Protein AF-A0AAW4ZXQ4-F1 (afdb_monomer_lite)

Organism: Photobacterium phosphoreum (NCBI:txid659)

Radius of gyration: 44.11 Å; chains: 1; bounding box: 88×31×124 Å

Structure (mmCIF, N/CA/C/O backbone):
data_AF-A0AAW4ZXQ4-F1
#
_entry.id   AF-A0AAW4ZXQ4-F1
#
loop_
_atom_site.group_PDB
_atom_site.id
_atom_site.type_symbol
_atom_site.label_atom_id
_atom_site.label_alt_id
_atom_site.label_comp_id
_atom_site.label_asym_id
_atom_site.label_entity_id
_atom_site.label_seq_id
_atom_site.pdbx_PDB_ins_code
_atom_site.Cartn_x
_atom_site.Cartn_y
_atom_site.Car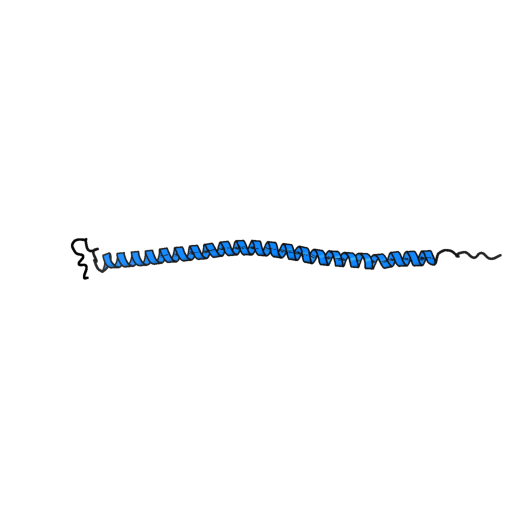tn_z
_atom_site.occupancy
_atom_site.B_iso_or_equiv
_atom_site.auth_seq_id
_atom_site.auth_comp_id
_atom_site.auth_asym_id
_atom_site.auth_atom_id
_atom_site.pdbx_PDB_model_num
ATOM 1 N N . MET A 1 1 ? 46.164 -11.138 -67.048 1.00 42.00 1 MET A N 1
ATOM 2 C CA . MET A 1 1 ? 46.227 -9.798 -66.419 1.00 42.00 1 MET A CA 1
ATOM 3 C C . MET A 1 1 ? 45.315 -9.810 -65.199 1.00 42.00 1 MET A C 1
ATOM 5 O O . MET A 1 1 ? 44.287 -10.466 -65.255 1.00 42.00 1 MET A O 1
ATOM 9 N N . LYS A 1 2 ? 45.790 -9.228 -64.091 1.00 45.28 2 LYS A N 1
ATOM 10 C CA . LYS A 1 2 ? 45.383 -9.443 -62.687 1.00 45.28 2 LYS A CA 1
ATOM 11 C C . LYS A 1 2 ? 43.865 -9.515 -62.415 1.00 45.28 2 LYS A C 1
ATOM 13 O O . LYS A 1 2 ? 43.157 -8.602 -62.830 1.00 45.28 2 LYS A O 1
ATOM 18 N N . PRO A 1 3 ? 43.399 -10.500 -61.624 1.00 57.53 3 PRO A N 1
ATOM 19 C CA . PRO A 1 3 ? 42.126 -10.411 -60.923 1.00 57.53 3 PRO A CA 1
ATOM 20 C C . PRO A 1 3 ? 42.340 -9.622 -59.621 1.00 57.53 3 PRO A C 1
ATOM 22 O O . PRO A 1 3 ? 43.326 -9.841 -58.915 1.00 57.53 3 PRO A O 1
ATOM 25 N N . THR A 1 4 ? 41.463 -8.682 -59.281 1.00 52.19 4 THR A N 1
ATOM 26 C CA . THR A 1 4 ? 41.408 -8.135 -57.915 1.00 52.19 4 THR A CA 1
ATOM 27 C C . THR A 1 4 ? 39.966 -7.772 -57.592 1.00 52.19 4 THR A C 1
ATOM 29 O O . THR A 1 4 ? 39.448 -6.737 -58.002 1.00 52.19 4 THR A O 1
ATOM 32 N N . GLU A 1 5 ? 39.322 -8.717 -56.913 1.00 60.19 5 GLU A N 1
ATOM 33 C CA . GLU A 1 5 ? 38.041 -8.587 -56.232 1.00 60.19 5 GLU A CA 1
ATOM 34 C C . GLU A 1 5 ? 38.118 -7.586 -55.063 1.00 60.19 5 GLU A C 1
ATOM 36 O O . GLU A 1 5 ? 39.189 -7.325 -54.518 1.00 60.19 5 GLU A O 1
ATOM 41 N N . SER A 1 6 ? 36.938 -7.133 -54.621 1.00 58.72 6 SER A N 1
ATOM 42 C CA . SER A 1 6 ? 36.666 -6.488 -53.324 1.00 58.72 6 SER A CA 1
ATOM 43 C C . SER A 1 6 ? 36.863 -4.965 -53.216 1.00 58.72 6 SER A C 1
ATOM 45 O O . SER A 1 6 ? 37.582 -4.462 -52.358 1.00 58.72 6 SER A O 1
ATOM 47 N N . SER A 1 7 ? 36.135 -4.194 -54.030 1.00 56.97 7 SER A N 1
ATOM 48 C CA . SER A 1 7 ? 35.885 -2.755 -53.796 1.00 56.97 7 SER A CA 1
ATOM 49 C C . SER A 1 7 ? 34.542 -2.469 -53.106 1.00 56.97 7 SER A C 1
ATOM 51 O O . SER A 1 7 ? 34.091 -1.327 -53.047 1.00 56.97 7 SER A O 1
ATOM 53 N N . MET A 1 8 ? 33.886 -3.492 -52.557 1.00 58.97 8 MET A N 1
ATOM 54 C CA . MET A 1 8 ? 32.555 -3.368 -51.972 1.00 58.97 8 MET A CA 1
ATOM 55 C C . MET A 1 8 ? 32.542 -4.126 -50.645 1.00 58.97 8 MET A C 1
ATOM 57 O O . MET A 1 8 ? 32.605 -5.348 -50.675 1.00 58.97 8 MET A O 1
ATOM 61 N N . ASN A 1 9 ? 32.542 -3.402 -49.508 1.00 69.38 9 ASN A N 1
ATOM 62 C CA . ASN A 1 9 ? 31.844 -3.754 -48.247 1.00 69.38 9 ASN A CA 1
ATOM 63 C C . ASN A 1 9 ? 32.329 -3.057 -46.954 1.00 69.38 9 ASN A C 1
ATOM 65 O O . ASN A 1 9 ? 31.801 -3.376 -45.900 1.00 69.38 9 ASN A O 1
ATOM 69 N N . LEU A 1 10 ? 33.237 -2.073 -46.950 1.00 77.50 10 LEU A N 1
ATOM 70 C CA . LEU A 1 10 ? 33.630 -1.425 -45.676 1.00 77.50 10 LEU A CA 1
ATOM 71 C C . LEU A 1 10 ? 32.488 -0.626 -45.018 1.00 77.50 10 LEU A C 1
ATOM 73 O O . LEU A 1 10 ? 32.216 -0.790 -43.832 1.00 77.50 10 LEU A O 1
ATOM 77 N N . ALA A 1 11 ? 31.766 0.188 -45.793 1.00 82.00 11 ALA A N 1
ATOM 78 C CA . ALA A 1 11 ? 30.625 0.958 -45.285 1.00 82.00 11 ALA A CA 1
ATOM 79 C C . ALA A 1 11 ? 29.456 0.056 -44.843 1.00 82.00 11 ALA A C 1
ATOM 81 O O . ALA A 1 11 ? 28.799 0.320 -43.839 1.00 82.00 11 ALA A O 1
ATOM 82 N N . SER A 1 12 ? 29.238 -1.040 -45.573 1.00 77.75 12 SER A N 1
ATOM 83 C CA . SER A 1 12 ? 28.248 -2.077 -45.253 1.00 77.75 12 SER A CA 1
ATOM 84 C C . SER A 1 12 ? 28.614 -2.829 -43.964 1.00 77.75 12 SER A C 1
ATOM 86 O O . SER A 1 12 ? 27.740 -3.078 -43.135 1.00 77.75 12 SER A O 1
ATOM 88 N N . LEU A 1 13 ? 29.905 -3.099 -43.735 1.00 78.06 13 LEU A N 1
ATOM 89 C CA . LEU A 1 13 ? 30.393 -3.744 -42.517 1.00 78.06 13 LEU A CA 1
ATOM 90 C C . LEU A 1 13 ? 30.230 -2.834 -41.293 1.00 78.06 13 LEU A C 1
ATOM 92 O O . LEU A 1 13 ? 29.677 -3.275 -40.295 1.00 78.06 13 LEU A O 1
ATOM 96 N N . ILE A 1 14 ? 30.621 -1.558 -41.391 1.00 79.88 14 ILE A N 1
ATOM 97 C CA . ILE A 1 14 ? 30.498 -0.584 -40.291 1.00 79.88 14 ILE A CA 1
ATOM 98 C C . ILE A 1 14 ? 29.029 -0.311 -39.955 1.00 79.88 14 ILE A C 1
ATOM 100 O O . ILE A 1 14 ? 28.667 -0.263 -38.784 1.00 79.88 14 ILE A O 1
ATOM 104 N N . GLY A 1 15 ? 28.163 -0.172 -40.965 1.00 80.56 15 GLY A N 1
ATOM 105 C CA . GLY A 1 15 ? 26.728 0.002 -40.739 1.00 80.56 15 GLY A CA 1
ATOM 106 C C . GLY A 1 15 ? 26.108 -1.203 -40.029 1.00 80.56 15 GLY A C 1
ATOM 107 O O . GLY A 1 15 ? 25.325 -1.040 -39.095 1.00 80.56 15 GLY A O 1
ATOM 108 N N . ARG A 1 16 ? 26.500 -2.421 -40.422 1.00 80.88 16 ARG A N 1
ATOM 109 C CA . ARG A 1 16 ? 26.022 -3.652 -39.786 1.00 80.88 16 ARG A CA 1
ATOM 110 C C . ARG A 1 16 ? 26.571 -3.816 -38.369 1.00 80.88 16 ARG A C 1
ATOM 112 O O . ARG A 1 16 ? 25.818 -4.234 -37.493 1.00 80.88 16 ARG A O 1
ATOM 119 N N . ASP A 1 17 ? 27.824 -3.447 -38.129 1.00 78.12 17 ASP A N 1
ATOM 120 C CA . ASP A 1 17 ? 28.444 -3.500 -36.803 1.00 78.12 17 ASP A CA 1
ATOM 121 C C . ASP A 1 17 ? 27.810 -2.468 -35.857 1.00 78.12 17 ASP A C 1
ATOM 123 O O . ASP A 1 17 ? 27.424 -2.806 -34.744 1.00 78.12 17 ASP A O 1
ATOM 127 N N . LEU A 1 18 ? 27.538 -1.249 -36.336 1.00 79.50 18 LEU A N 1
ATOM 128 C CA . LEU A 1 18 ? 26.838 -0.214 -35.570 1.00 79.50 18 LEU A CA 1
ATOM 129 C C . LEU A 1 18 ? 25.416 -0.642 -35.176 1.00 79.50 18 LEU A C 1
ATOM 131 O O . LEU A 1 18 ? 24.997 -0.428 -34.040 1.00 79.50 18 LEU A O 1
ATOM 135 N N . VAL A 1 19 ? 24.679 -1.275 -36.094 1.00 79.12 19 VAL A N 1
ATOM 136 C CA . VAL A 1 19 ? 23.323 -1.778 -35.819 1.00 79.12 19 VAL A CA 1
ATOM 137 C C . VAL A 1 19 ? 23.354 -2.984 -34.874 1.00 79.12 19 VAL A C 1
ATOM 139 O O . VAL A 1 19 ? 22.523 -3.074 -33.973 1.00 79.12 19 VAL A O 1
ATOM 142 N N . THR A 1 20 ? 24.320 -3.893 -35.032 1.00 80.62 20 THR A N 1
ATOM 143 C CA . THR A 1 20 ? 24.425 -5.105 -34.196 1.00 80.62 20 THR A CA 1
ATOM 144 C C . THR A 1 20 ? 24.899 -4.766 -32.781 1.00 80.62 20 THR A C 1
ATOM 146 O O . THR A 1 20 ? 24.307 -5.225 -31.803 1.00 80.62 20 THR A O 1
ATOM 149 N N . VAL A 1 21 ? 25.917 -3.909 -32.657 1.00 81.12 21 VAL A N 1
ATOM 150 C CA . VAL A 1 21 ? 26.460 -3.449 -31.371 1.00 81.12 21 VAL A CA 1
ATOM 151 C C . VAL A 1 21 ? 25.507 -2.471 -30.686 1.00 81.12 21 VAL A C 1
ATOM 153 O O . VAL A 1 21 ? 25.416 -2.495 -29.466 1.00 81.12 21 VAL A O 1
ATOM 156 N N . GLY A 1 22 ? 24.758 -1.654 -31.435 1.00 84.88 22 GLY A N 1
ATOM 157 C CA . GLY A 1 22 ? 23.780 -0.705 -30.891 1.00 84.88 22 GLY A CA 1
ATOM 158 C C . GLY A 1 22 ? 22.487 -1.346 -30.371 1.00 84.88 22 GLY A C 1
ATOM 159 O O . GLY A 1 22 ? 21.818 -0.767 -29.515 1.00 84.88 22 GLY A O 1
ATOM 160 N N . LEU A 1 23 ? 22.147 -2.558 -30.821 1.00 86.75 23 LEU A N 1
ATOM 161 C CA . LEU A 1 23 ? 20.935 -3.259 -30.390 1.00 86.75 23 LEU A CA 1
ATOM 162 C C . LEU A 1 23 ? 20.996 -3.688 -28.914 1.00 86.75 23 LEU A C 1
ATOM 164 O O . LEU A 1 23 ? 20.022 -3.533 -28.180 1.00 86.75 23 LEU A O 1
ATOM 168 N N . VAL A 1 24 ? 22.146 -4.192 -28.461 1.00 89.06 24 VAL A N 1
ATOM 169 C CA . VAL A 1 24 ? 22.363 -4.630 -27.071 1.00 89.06 24 VAL A CA 1
ATOM 170 C C . VAL A 1 24 ? 22.157 -3.496 -26.047 1.00 89.06 24 VAL A C 1
ATOM 172 O O . VAL A 1 24 ? 21.343 -3.675 -25.137 1.00 89.06 24 VAL A O 1
ATOM 175 N N . PRO A 1 25 ? 22.812 -2.321 -26.161 1.00 90.94 25 PRO A N 1
ATOM 176 C CA . PRO A 1 25 ? 22.597 -1.206 -25.245 1.00 90.94 25 PRO A CA 1
ATOM 177 C C . PRO A 1 25 ? 21.183 -0.627 -25.351 1.00 90.94 25 PRO A C 1
ATOM 179 O O . PRO A 1 25 ? 20.646 -0.196 -24.334 1.00 90.94 25 PRO A O 1
ATOM 182 N N . LEU A 1 26 ? 20.542 -0.663 -26.527 1.00 91.19 26 LEU A N 1
ATOM 183 C CA . LEU A 1 26 ? 19.143 -0.247 -26.679 1.00 91.19 26 LEU A CA 1
ATOM 184 C C . LEU A 1 26 ? 18.198 -1.145 -25.867 1.00 91.19 26 LEU A C 1
ATOM 186 O O . LEU A 1 26 ? 17.350 -0.642 -25.130 1.00 91.19 26 LEU A O 1
ATOM 190 N N . ILE A 1 27 ? 18.364 -2.468 -25.962 1.00 92.94 27 ILE A N 1
ATOM 191 C CA . ILE A 1 27 ? 17.571 -3.437 -25.192 1.00 92.94 27 ILE A CA 1
ATOM 192 C C . ILE A 1 27 ? 17.811 -3.250 -23.692 1.00 92.94 27 ILE A C 1
ATOM 194 O O . ILE A 1 27 ? 16.855 -3.225 -22.922 1.00 92.94 27 ILE A O 1
ATOM 198 N N . LEU A 1 28 ? 19.068 -3.073 -23.274 1.00 94.62 28 LEU A N 1
ATOM 199 C CA . LEU A 1 28 ? 19.419 -2.790 -21.880 1.00 94.62 28 LEU A CA 1
ATOM 200 C C . LEU A 1 28 ? 18.770 -1.499 -21.372 1.00 94.62 28 LEU A C 1
ATOM 202 O O . LEU A 1 28 ? 18.191 -1.500 -20.288 1.00 94.62 28 LEU A O 1
ATOM 206 N N . ALA A 1 29 ? 18.805 -0.420 -22.157 1.00 95.56 29 ALA A N 1
ATOM 207 C CA . ALA A 1 29 ? 18.141 0.832 -21.806 1.00 95.56 29 ALA A CA 1
ATOM 208 C C . ALA A 1 29 ? 16.631 0.625 -21.625 1.00 95.56 29 ALA A C 1
ATOM 210 O O . ALA A 1 29 ? 16.053 1.074 -20.635 1.00 95.56 29 ALA A O 1
ATOM 211 N N . PHE A 1 30 ? 16.001 -0.123 -22.533 1.00 97.31 30 PHE A N 1
ATOM 212 C CA . PHE A 1 30 ? 14.579 -0.438 -22.439 1.00 97.31 30 PHE A CA 1
ATOM 213 C C . PHE A 1 30 ? 14.252 -1.312 -21.221 1.00 97.31 30 PHE A C 1
ATOM 215 O O . PHE A 1 30 ? 13.266 -1.067 -20.528 1.00 97.31 30 PHE A O 1
ATOM 222 N N . ALA A 1 31 ? 15.101 -2.294 -20.911 1.00 97.56 31 ALA A N 1
ATOM 223 C CA . ALA A 1 31 ? 14.960 -3.142 -19.733 1.00 97.56 31 ALA A CA 1
ATOM 224 C C . ALA A 1 31 ? 15.067 -2.333 -18.430 1.00 97.56 31 ALA A C 1
ATOM 226 O O . ALA A 1 31 ? 14.290 -2.559 -17.503 1.00 97.56 31 ALA A O 1
ATOM 227 N N . ILE A 1 32 ? 15.977 -1.355 -18.366 1.00 97.62 32 ILE A N 1
ATOM 228 C CA . ILE A 1 32 ? 16.111 -0.452 -17.214 1.00 97.62 32 ILE A CA 1
ATOM 229 C C . ILE A 1 32 ? 14.860 0.421 -17.062 1.00 97.62 32 ILE A C 1
ATOM 231 O O . ILE A 1 32 ? 14.347 0.550 -15.952 1.00 97.62 32 ILE A O 1
ATOM 235 N N . LEU A 1 33 ? 14.334 0.976 -18.159 1.00 98.00 33 LEU A N 1
ATOM 236 C CA . LEU A 1 33 ? 13.097 1.766 -18.130 1.00 98.00 33 LEU A CA 1
ATOM 237 C C . LEU A 1 33 ? 11.903 0.935 -17.647 1.00 98.00 33 LEU A C 1
ATOM 239 O O . LEU A 1 33 ? 11.156 1.377 -16.774 1.00 98.00 33 LEU A O 1
ATOM 243 N N . LEU A 1 34 ? 11.750 -0.284 -18.168 1.00 97.88 34 LEU A N 1
ATOM 244 C CA . LEU A 1 34 ? 10.710 -1.214 -17.728 1.00 97.88 34 LEU A CA 1
ATOM 245 C C . LEU A 1 34 ? 10.865 -1.579 -16.251 1.00 97.88 34 LEU A C 1
ATOM 247 O O . LEU A 1 34 ? 9.878 -1.583 -15.520 1.00 97.88 34 LEU A O 1
ATOM 251 N N . SER A 1 35 ? 12.092 -1.841 -15.798 1.00 97.69 35 SER A N 1
ATOM 252 C CA . SER A 1 35 ? 12.382 -2.120 -14.391 1.00 97.69 35 SER A CA 1
ATOM 253 C C . SER A 1 35 ? 11.979 -0.947 -13.497 1.00 97.69 35 SER A C 1
ATOM 255 O O . SER A 1 35 ? 11.241 -1.137 -12.532 1.00 97.69 35 SER A O 1
ATOM 257 N N . ALA A 1 36 ? 12.367 0.279 -13.859 1.00 96.69 36 ALA A N 1
ATOM 258 C CA . ALA A 1 36 ? 12.023 1.479 -13.102 1.00 96.69 36 ALA A CA 1
ATOM 259 C C . ALA A 1 36 ? 10.501 1.671 -12.982 1.00 96.69 36 ALA A C 1
ATOM 261 O O . ALA A 1 36 ? 9.992 1.907 -11.885 1.00 96.69 36 ALA A O 1
ATOM 262 N N . LEU A 1 37 ? 9.762 1.508 -14.085 1.00 97.44 37 LEU A N 1
ATOM 263 C CA . LEU A 1 37 ? 8.298 1.582 -14.077 1.00 97.44 37 LEU A CA 1
ATOM 264 C C . LEU A 1 37 ? 7.669 0.465 -13.236 1.00 97.44 37 LEU A C 1
ATOM 266 O O . LEU A 1 37 ? 6.749 0.723 -12.461 1.00 97.44 37 LEU A O 1
ATOM 270 N N . SER A 1 38 ? 8.187 -0.758 -13.350 1.00 96.69 38 SER A N 1
ATOM 271 C CA . SER A 1 38 ? 7.695 -1.916 -12.600 1.00 96.69 38 SER A CA 1
ATOM 272 C C . SER A 1 38 ? 7.875 -1.733 -11.091 1.00 96.69 38 SER A C 1
ATOM 274 O O . SER A 1 38 ? 6.950 -1.977 -10.321 1.00 96.69 38 SER A O 1
ATOM 276 N N . VAL A 1 39 ? 9.023 -1.204 -10.652 1.00 97.12 39 VAL A N 1
ATOM 277 C CA . VAL A 1 39 ? 9.273 -0.887 -9.236 1.00 97.12 39 VAL A CA 1
ATOM 278 C C . VAL A 1 39 ? 8.256 0.126 -8.706 1.00 97.12 39 VAL A C 1
ATOM 280 O O . VAL A 1 39 ? 7.701 -0.070 -7.621 1.00 97.12 39 VAL A O 1
ATOM 283 N N . VAL A 1 40 ? 7.974 1.191 -9.462 1.00 96.12 40 VAL A N 1
ATOM 284 C CA . VAL A 1 40 ? 6.968 2.195 -9.074 1.00 96.12 40 VAL A CA 1
ATOM 285 C C . VAL A 1 40 ? 5.578 1.566 -8.985 1.00 96.12 40 VAL A C 1
ATOM 287 O O . VAL A 1 40 ? 4.870 1.795 -8.003 1.00 96.12 40 VAL A O 1
ATOM 290 N N . TYR A 1 41 ? 5.215 0.736 -9.963 1.00 95.81 41 TYR A N 1
ATOM 291 C CA . TYR A 1 41 ? 3.931 0.041 -9.995 1.00 95.81 41 TYR A CA 1
ATOM 292 C C . TYR A 1 41 ? 3.749 -0.886 -8.785 1.00 95.81 41 TYR A C 1
ATOM 294 O O . TYR A 1 41 ? 2.784 -0.744 -8.037 1.00 95.81 41 TYR A O 1
ATOM 302 N N . VAL A 1 42 ? 4.722 -1.767 -8.524 1.00 95.44 42 VAL A N 1
ATOM 303 C CA . VAL A 1 42 ? 4.703 -2.681 -7.368 1.00 95.44 42 VAL A CA 1
ATOM 304 C C . VAL A 1 42 ? 4.640 -1.906 -6.056 1.00 95.44 42 VAL A C 1
ATOM 306 O O . VAL A 1 42 ? 3.920 -2.291 -5.140 1.00 95.44 42 VAL A O 1
ATOM 309 N N . THR A 1 43 ? 5.359 -0.788 -5.958 1.00 94.69 43 THR A N 1
ATOM 310 C CA . THR A 1 43 ? 5.319 0.058 -4.762 1.00 94.69 43 THR A CA 1
ATOM 311 C C . THR A 1 43 ? 3.933 0.668 -4.551 1.00 94.69 43 THR A C 1
ATOM 313 O O . THR A 1 43 ? 3.473 0.755 -3.414 1.00 94.69 43 THR A O 1
ATOM 316 N N . HIS A 1 44 ? 3.263 1.105 -5.618 1.00 93.69 44 HIS A N 1
ATOM 317 C CA . HIS A 1 44 ? 1.915 1.659 -5.530 1.00 93.69 44 HIS A CA 1
ATOM 318 C C . HIS A 1 44 ? 0.899 0.604 -5.077 1.00 93.69 44 HIS A C 1
ATOM 320 O O . HIS A 1 44 ? 0.188 0.832 -4.100 1.00 93.69 44 HIS A O 1
ATOM 326 N N . GLU A 1 45 ? 0.908 -0.568 -5.713 1.00 93.12 45 GLU A N 1
ATOM 327 C CA . GLU A 1 45 ? 0.056 -1.704 -5.336 1.00 93.12 45 GLU A CA 1
ATOM 328 C C . GLU A 1 45 ? 0.313 -2.151 -3.892 1.00 93.12 45 GLU A C 1
ATOM 330 O O . GLU A 1 45 ? -0.619 -2.345 -3.114 1.00 93.12 45 GLU A O 1
ATOM 335 N N . SER A 1 46 ? 1.585 -2.230 -3.489 1.00 92.31 46 SER A N 1
ATOM 336 C CA . SER A 1 46 ? 1.972 -2.579 -2.120 1.00 92.31 46 SER A CA 1
ATOM 337 C C . SER A 1 46 ? 1.391 -1.601 -1.097 1.00 92.31 46 SER A C 1
ATOM 339 O O . SER A 1 46 ? 0.798 -2.028 -0.107 1.00 92.31 46 SER A O 1
ATOM 341 N N . ARG A 1 47 ? 1.459 -0.286 -1.357 1.00 93.88 47 ARG A N 1
ATOM 342 C CA . ARG A 1 47 ? 0.840 0.716 -0.471 1.00 93.88 47 ARG A CA 1
ATOM 343 C C . ARG A 1 47 ? -0.670 0.524 -0.353 1.00 93.88 47 ARG A C 1
ATOM 345 O O . ARG A 1 47 ? -1.198 0.654 0.747 1.00 93.88 47 ARG A O 1
ATOM 352 N N . GLN A 1 48 ? -1.360 0.213 -1.450 1.00 93.56 48 GLN A N 1
ATOM 353 C CA . GLN A 1 48 ? -2.804 -0.025 -1.409 1.00 93.56 48 GLN A CA 1
ATOM 354 C C . GLN A 1 48 ? -3.155 -1.275 -0.594 1.00 93.56 48 GLN A C 1
ATOM 356 O O . GLN A 1 48 ? -4.050 -1.226 0.250 1.00 93.56 48 GLN A O 1
ATOM 361 N N . LEU A 1 49 ? -2.432 -2.377 -0.808 1.00 91.12 49 LEU A N 1
ATOM 362 C CA . LEU A 1 49 ? -2.635 -3.629 -0.075 1.00 91.12 49 LEU A CA 1
ATOM 363 C C . LEU A 1 49 ? -2.367 -3.461 1.425 1.00 91.12 49 LEU A C 1
ATOM 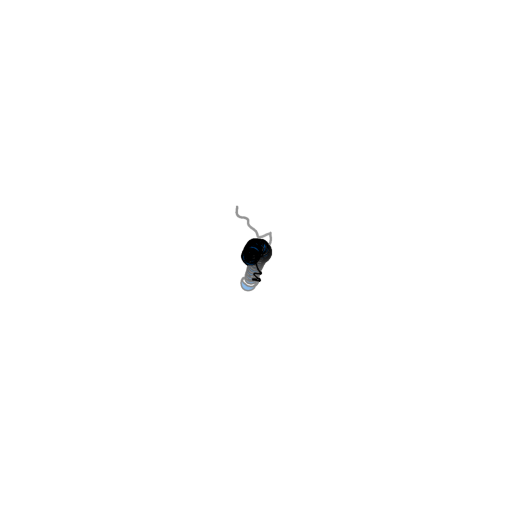365 O O . LEU A 1 49 ? -3.155 -3.932 2.246 1.00 91.12 49 LEU A O 1
ATOM 369 N N . ILE A 1 50 ? -1.296 -2.749 1.787 1.00 93.69 50 ILE A N 1
ATOM 370 C CA . ILE A 1 50 ? -0.975 -2.435 3.185 1.00 93.69 50 ILE A CA 1
ATOM 371 C C . ILE A 1 50 ? -2.094 -1.597 3.811 1.00 93.69 50 ILE A C 1
ATOM 373 O O . ILE A 1 50 ? -2.572 -1.949 4.884 1.00 93.69 50 ILE A O 1
ATOM 377 N N . ALA A 1 51 ? -2.580 -0.558 3.125 1.00 93.75 51 ALA A N 1
ATOM 378 C CA . ALA A 1 51 ? -3.662 0.281 3.642 1.00 93.75 51 ALA A CA 1
ATOM 379 C C . ALA A 1 51 ? -4.966 -0.508 3.878 1.00 93.75 51 ALA A C 1
ATOM 381 O O . ALA A 1 51 ? -5.682 -0.271 4.852 1.00 93.75 51 ALA A O 1
ATOM 382 N N . GLN A 1 52 ? -5.283 -1.471 3.007 1.00 92.62 52 GLN A N 1
ATOM 383 C CA . GLN A 1 52 ? -6.441 -2.349 3.201 1.00 92.62 52 GLN A CA 1
ATOM 384 C C . GLN A 1 52 ? -6.265 -3.274 4.409 1.00 92.62 52 GLN A C 1
ATOM 386 O O . GLN A 1 52 ? -7.202 -3.448 5.191 1.00 92.62 52 GLN A O 1
ATOM 391 N N . GLN A 1 53 ? -5.071 -3.845 4.578 1.00 94.88 53 GLN A N 1
ATOM 392 C CA . GLN A 1 53 ?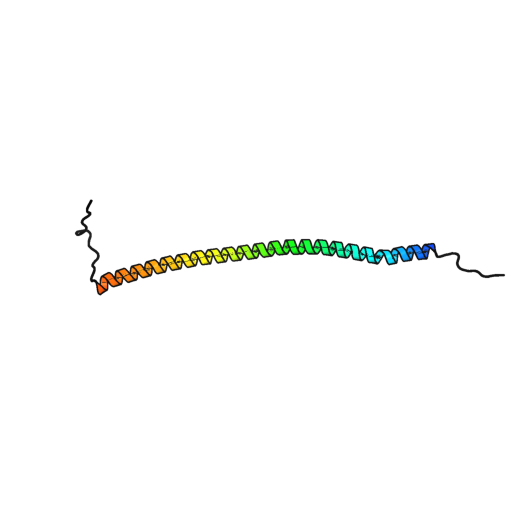 -4.754 -4.674 5.738 1.00 94.88 53 GLN A CA 1
ATOM 393 C C . GLN A 1 53 ? -4.846 -3.866 7.038 1.00 94.88 53 GLN A C 1
ATOM 395 O O . GLN A 1 53 ? -5.477 -4.311 7.994 1.00 94.88 53 GLN A O 1
ATOM 400 N N . GLU A 1 54 ? -4.268 -2.667 7.055 1.00 94.25 54 GLU A N 1
ATOM 401 C CA . GLU A 1 54 ? -4.284 -1.761 8.203 1.00 94.25 54 GLU A CA 1
ATOM 402 C C . GLU A 1 54 ? -5.718 -1.390 8.599 1.00 94.25 54 GLU A C 1
ATOM 404 O O . GLU A 1 54 ? -6.075 -1.454 9.774 1.00 94.25 54 GLU A O 1
ATOM 409 N N . LYS A 1 55 ? -6.596 -1.141 7.619 1.00 94.69 55 LYS A N 1
ATOM 410 C CA . LYS A 1 55 ? -8.022 -0.897 7.875 1.00 94.69 55 LYS A CA 1
ATOM 411 C C . LYS A 1 55 ? -8.712 -2.075 8.573 1.00 94.69 55 LYS A C 1
ATOM 413 O O . LYS A 1 55 ? -9.510 -1.858 9.484 1.00 94.69 55 LYS A O 1
ATOM 418 N N . LEU A 1 56 ? -8.437 -3.309 8.151 1.00 94.19 56 LEU A N 1
ATOM 419 C CA . LEU A 1 56 ? -9.003 -4.505 8.788 1.00 94.19 56 LEU A CA 1
ATOM 420 C C . LEU A 1 56 ? -8.458 -4.701 10.209 1.00 94.19 56 LEU A C 1
ATOM 422 O O . LEU A 1 56 ? -9.214 -5.065 11.109 1.00 94.19 56 LEU A O 1
ATOM 426 N N . LEU A 1 57 ? -7.168 -4.431 10.422 1.00 96.00 57 LEU A N 1
ATOM 427 C CA . LEU A 1 57 ? -6.556 -4.475 11.750 1.00 96.00 57 LEU A CA 1
ATOM 428 C C . LEU A 1 57 ? -7.195 -3.451 12.691 1.00 96.00 57 LEU A C 1
ATOM 430 O O . LEU A 1 57 ? -7.607 -3.830 13.783 1.00 96.00 57 LEU A O 1
ATOM 434 N N . MET A 1 58 ? -7.393 -2.211 12.238 1.00 95.38 58 MET A N 1
ATOM 435 C CA . MET A 1 58 ? -8.085 -1.183 13.022 1.00 95.38 58 MET A CA 1
ATOM 436 C C . MET A 1 58 ? -9.509 -1.599 13.411 1.00 95.38 58 MET A C 1
ATOM 438 O O . MET A 1 58 ? -9.936 -1.374 14.539 1.00 95.38 58 MET A O 1
ATOM 442 N N . GLN A 1 59 ? -10.262 -2.224 12.500 1.00 94.56 59 GLN A N 1
ATOM 443 C CA . GLN A 1 59 ? -11.606 -2.719 12.823 1.00 94.56 59 GLN A CA 1
ATOM 444 C C . GLN A 1 59 ? -11.568 -3.784 13.920 1.00 94.56 59 GLN A C 1
ATOM 446 O O . GLN A 1 59 ? -12.383 -3.756 14.840 1.00 94.56 59 GLN A O 1
ATOM 451 N N . ARG A 1 60 ? -10.604 -4.705 13.843 1.00 94.81 60 ARG A N 1
ATOM 452 C CA . ARG A 1 60 ? -10.406 -5.724 14.873 1.00 94.81 60 ARG A CA 1
ATOM 453 C C . ARG A 1 60 ? -10.030 -5.104 16.219 1.00 94.81 60 ARG A C 1
ATOM 455 O O . ARG A 1 60 ? -10.559 -5.541 17.234 1.00 94.81 60 ARG A O 1
ATOM 462 N N . GLU A 1 61 ? -9.132 -4.123 16.229 1.00 95.19 61 GLU A N 1
ATOM 463 C CA . GLU A 1 61 ? -8.738 -3.418 17.454 1.00 95.19 61 GLU A CA 1
ATOM 464 C C . GLU A 1 61 ? -9.924 -2.699 18.098 1.00 95.19 61 GLU A C 1
ATOM 466 O O . GLU A 1 61 ? -10.110 -2.807 19.307 1.00 95.19 61 GLU A O 1
ATOM 471 N N . ASN A 1 62 ? -10.779 -2.050 17.303 1.00 95.31 62 ASN A N 1
ATOM 472 C CA . ASN A 1 62 ? -11.994 -1.419 17.820 1.00 95.31 62 ASN A CA 1
ATOM 473 C C . AS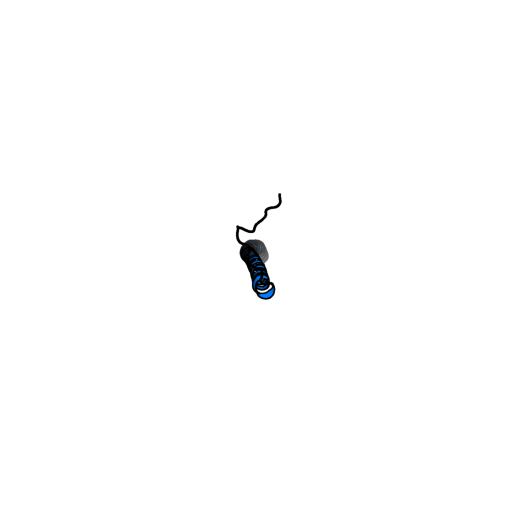N A 1 62 ? -12.909 -2.434 18.519 1.00 95.31 62 ASN A C 1
ATOM 475 O O . ASN A 1 62 ? -13.351 -2.185 19.639 1.00 95.31 62 ASN A O 1
ATOM 479 N N . TYR A 1 63 ? -13.141 -3.600 17.908 1.00 95.12 63 TYR A N 1
ATOM 480 C CA . TYR A 1 63 ? -13.938 -4.652 18.543 1.00 95.12 63 TYR A CA 1
ATOM 481 C C . TYR A 1 63 ? -13.286 -5.216 19.810 1.00 95.12 63 TYR A C 1
ATOM 483 O O . TYR A 1 63 ? -13.996 -5.525 20.762 1.00 95.12 63 TYR A O 1
ATOM 491 N N . ASP A 1 64 ? -11.954 -5.335 19.858 1.00 94.19 64 ASP A N 1
ATOM 492 C CA . ASP A 1 64 ? -11.246 -5.759 21.076 1.00 94.19 64 ASP A CA 1
ATOM 493 C C . ASP A 1 64 ? -11.451 -4.755 22.219 1.00 94.19 64 ASP A C 1
ATOM 495 O O . ASP A 1 64 ? -11.706 -5.147 23.358 1.00 94.19 64 ASP A O 1
ATOM 499 N N . VAL A 1 65 ? -11.402 -3.456 21.914 1.00 94.38 65 VAL A N 1
ATOM 500 C CA . VAL A 1 65 ? -11.668 -2.396 22.895 1.00 94.38 65 VAL A CA 1
ATOM 501 C C . VAL A 1 65 ? -13.107 -2.466 23.402 1.00 94.38 65 VAL A C 1
ATOM 503 O O . VAL A 1 65 ? -13.322 -2.458 24.615 1.00 94.38 65 VAL A O 1
ATOM 506 N N . GLU A 1 66 ? -14.085 -2.575 22.501 1.00 93.81 66 GLU A N 1
ATOM 507 C CA . GLU A 1 6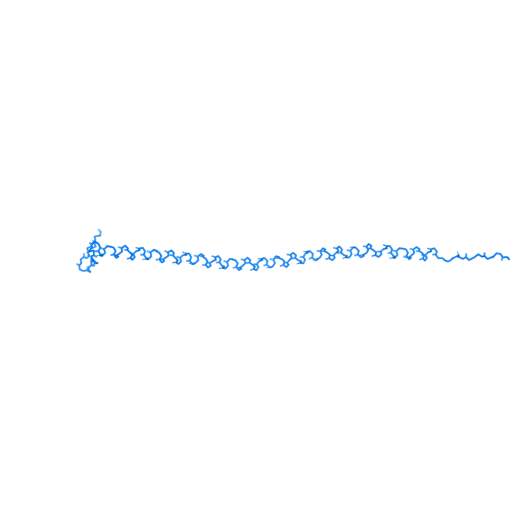6 ? -15.503 -2.693 22.866 1.00 93.81 66 GLU A CA 1
ATOM 508 C C . GLU A 1 66 ? -15.761 -3.928 23.737 1.00 93.81 66 GLU A C 1
ATOM 510 O O . GLU A 1 66 ? -16.392 -3.827 24.790 1.00 93.81 66 GLU A O 1
ATOM 515 N N . TRP A 1 67 ? -15.208 -5.077 23.348 1.00 93.00 67 TRP A N 1
ATOM 516 C CA . TRP A 1 67 ? -15.298 -6.324 24.104 1.00 93.00 67 TRP A CA 1
ATOM 517 C C . TRP A 1 67 ? -14.704 -6.192 25.509 1.00 93.00 67 TRP A C 1
ATOM 519 O O . TRP A 1 67 ? -15.309 -6.606 26.499 1.00 93.00 67 TRP A O 1
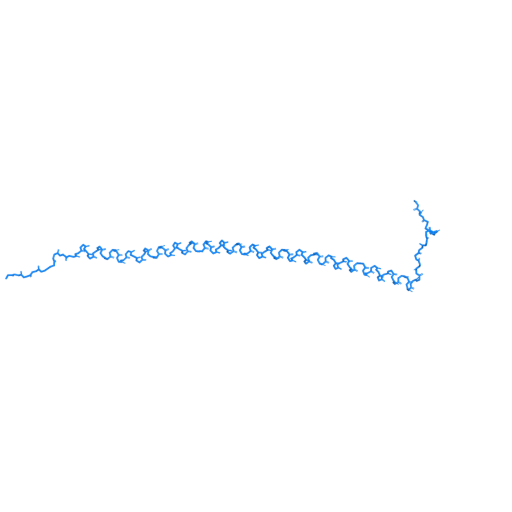ATOM 529 N N . ARG A 1 68 ? -13.523 -5.577 25.623 1.00 94.12 68 ARG A N 1
ATOM 530 C CA . ARG A 1 68 ? -12.875 -5.354 26.922 1.00 94.12 68 ARG A CA 1
ATOM 531 C C . ARG A 1 68 ? -13.695 -4.425 27.805 1.00 94.12 68 ARG A C 1
ATOM 533 O O . ARG A 1 68 ? -13.764 -4.670 29.007 1.00 94.12 68 ARG A O 1
ATOM 540 N N . ASN A 1 69 ? -14.334 -3.409 27.231 1.00 93.75 69 ASN A N 1
ATOM 541 C CA . ASN A 1 69 ? -15.239 -2.547 27.981 1.00 93.75 69 ASN A CA 1
ATOM 542 C C . ASN A 1 69 ? -16.469 -3.318 28.491 1.00 93.75 69 ASN A C 1
ATOM 544 O O . ASN A 1 69 ? -16.788 -3.234 29.673 1.00 93.75 69 ASN A O 1
ATOM 548 N N . GLN A 1 70 ? -17.095 -4.143 27.646 1.00 92.00 70 GLN A N 1
ATOM 549 C CA . GLN A 1 70 ? -18.229 -4.988 28.052 1.00 92.00 70 GLN A CA 1
ATOM 550 C C . GLN A 1 70 ? -17.858 -5.947 29.192 1.00 92.00 70 GLN A C 1
ATOM 552 O O . GLN A 1 70 ? -18.594 -6.063 30.169 1.00 92.00 70 GLN A O 1
ATOM 557 N N . ILE A 1 71 ? -16.682 -6.580 29.123 1.00 91.69 71 ILE A N 1
ATOM 558 C CA . ILE A 1 71 ? -16.183 -7.432 30.212 1.00 91.69 71 ILE A CA 1
ATOM 559 C C . ILE A 1 71 ? -16.031 -6.638 31.515 1.00 91.69 71 ILE A C 1
ATOM 561 O O . ILE A 1 71 ? -16.342 -7.158 32.588 1.00 91.69 71 ILE A O 1
ATOM 565 N N . LEU A 1 72 ? -15.525 -5.405 31.459 1.00 90.44 72 LEU A N 1
ATOM 566 C CA . LEU A 1 72 ? -15.376 -4.570 32.653 1.00 90.44 72 LEU A CA 1
ATOM 567 C C . LEU A 1 72 ? -16.736 -4.210 33.265 1.00 90.44 72 LEU A C 1
ATOM 569 O O . LEU A 1 72 ? -16.882 -4.280 34.486 1.00 90.44 72 LEU A O 1
ATOM 573 N N . GLU A 1 73 ? -17.730 -3.895 32.433 1.00 89.00 73 GLU A N 1
ATOM 574 C CA . GLU A 1 73 ? -19.107 -3.640 32.871 1.00 89.00 73 GLU A CA 1
ATOM 575 C C . GLU A 1 73 ? -19.717 -4.873 33.559 1.00 89.00 73 GLU A C 1
ATOM 577 O O . GLU A 1 73 ? -20.220 -4.767 34.681 1.00 89.00 73 GLU A O 1
ATOM 582 N N . GLU A 1 74 ? -19.604 -6.060 32.954 1.00 86.44 74 GLU A N 1
ATOM 583 C CA . GLU A 1 74 ? -20.115 -7.304 33.545 1.00 86.44 74 GLU A CA 1
ATOM 584 C C . GLU A 1 74 ? -19.415 -7.662 34.859 1.00 86.44 74 GLU A C 1
ATOM 586 O O . GLU A 1 74 ? -20.076 -8.048 35.825 1.00 86.44 74 GLU A O 1
ATOM 591 N N . ASN A 1 75 ? -18.089 -7.511 34.934 1.00 85.75 75 ASN A N 1
ATOM 592 C CA . ASN A 1 75 ? -17.349 -7.777 36.168 1.00 85.75 75 ASN A CA 1
ATOM 593 C C . ASN A 1 75 ? -17.748 -6.812 37.289 1.00 85.75 75 ASN A C 1
ATOM 595 O O . ASN A 1 75 ? -17.911 -7.252 38.427 1.00 85.75 75 ASN A O 1
ATOM 599 N N . SER A 1 76 ? -17.953 -5.527 36.981 1.00 83.12 76 SER A N 1
ATOM 600 C CA . SER A 1 76 ? -18.419 -4.542 37.964 1.00 83.12 76 SER A CA 1
ATOM 601 C C . SER A 1 76 ? -19.817 -4.888 38.492 1.00 83.12 76 SER A C 1
ATOM 603 O O . SER A 1 76 ? -20.045 -4.878 39.705 1.00 83.12 76 SER A O 1
ATOM 605 N N . LEU A 1 77 ? -20.736 -5.289 37.604 1.00 78.25 77 LEU A N 1
ATOM 606 C CA . LEU A 1 77 ? -22.077 -5.748 37.983 1.00 78.25 77 LEU A CA 1
ATOM 607 C C . LEU A 1 77 ? -22.036 -7.041 38.807 1.00 78.25 77 LEU A C 1
ATOM 609 O O . LEU A 1 77 ? -22.756 -7.166 39.800 1.00 78.25 77 LEU A O 1
ATOM 613 N N . ALA A 1 78 ? -21.183 -7.996 38.431 1.00 75.69 78 ALA A N 1
ATOM 614 C CA . ALA A 1 78 ? -21.008 -9.252 39.151 1.00 75.69 78 ALA A CA 1
ATOM 615 C C . ALA A 1 78 ? -20.401 -9.039 40.545 1.00 75.69 78 ALA A C 1
ATOM 617 O O . ALA A 1 78 ? -20.821 -9.696 41.502 1.00 75.69 78 ALA A O 1
ATOM 618 N N . GLU A 1 79 ? -19.450 -8.111 40.681 1.00 76.56 79 GLU A N 1
ATOM 619 C CA . GLU A 1 79 ? -18.895 -7.707 41.971 1.00 76.56 79 GLU A CA 1
ATOM 620 C C . GLU A 1 79 ? -19.986 -7.101 42.860 1.00 76.56 79 GLU A C 1
ATOM 622 O O . GLU A 1 79 ? -20.171 -7.566 43.986 1.00 76.56 79 GLU A O 1
ATOM 627 N N . HIS A 1 80 ? -20.774 -6.155 42.339 1.00 73.94 80 HIS A N 1
ATOM 628 C CA . HIS A 1 80 ? -21.896 -5.556 43.068 1.00 73.94 80 HIS A CA 1
ATOM 629 C C . HIS A 1 80 ? -22.935 -6.601 43.494 1.00 73.94 80 HIS A C 1
ATOM 631 O O . HIS A 1 80 ? -23.268 -6.690 44.673 1.00 73.94 80 HIS A O 1
ATOM 637 N N . SER A 1 81 ? -23.380 -7.464 42.572 1.00 74.62 81 SER A N 1
ATOM 638 C CA . SER A 1 81 ? -24.299 -8.574 42.876 1.00 74.62 81 SER A CA 1
ATOM 639 C C . SER A 1 81 ? -23.730 -9.541 43.917 1.00 74.62 81 SER A C 1
ATOM 641 O O . SER A 1 81 ? -24.457 -10.109 44.732 1.00 74.62 81 SER A O 1
ATOM 643 N N . ARG A 1 82 ? -22.416 -9.782 43.908 1.00 76.62 82 ARG A N 1
ATOM 644 C CA . ARG A 1 82 ? -21.762 -10.616 44.920 1.00 76.62 82 ARG A CA 1
ATOM 645 C C . ARG A 1 82 ? -21.725 -9.921 46.283 1.00 76.62 82 ARG A C 1
ATOM 647 O O . ARG A 1 82 ? -21.952 -10.602 47.280 1.00 76.62 82 ARG A O 1
ATOM 654 N N . ILE A 1 83 ? -21.468 -8.615 46.331 1.00 78.44 83 ILE A N 1
ATOM 655 C CA . ILE A 1 83 ? -21.471 -7.822 47.568 1.00 78.44 83 ILE A CA 1
ATOM 656 C C . ILE A 1 83 ? -22.884 -7.739 48.160 1.00 78.44 83 ILE A C 1
ATOM 658 O O . ILE A 1 83 ? -23.039 -7.984 49.353 1.00 78.44 83 ILE A O 1
ATOM 662 N N . GLU A 1 84 ? -23.912 -7.480 47.346 1.00 72.62 84 GLU A N 1
ATOM 663 C CA . GLU A 1 84 ? -25.313 -7.411 47.791 1.00 72.62 84 GLU A CA 1
ATOM 664 C C . GLU A 1 84 ? -25.768 -8.746 48.393 1.00 72.62 84 GLU A C 1
ATOM 666 O O . GLU A 1 84 ? -26.234 -8.783 49.530 1.00 72.62 84 GLU A O 1
ATOM 671 N N . ARG A 1 85 ? -25.497 -9.870 47.712 1.00 76.06 85 ARG A N 1
ATOM 672 C CA . ARG A 1 85 ? -25.785 -11.207 48.261 1.00 76.06 85 ARG A CA 1
ATOM 673 C C . ARG A 1 85 ? -25.047 -11.481 49.567 1.00 76.06 85 ARG A C 1
ATOM 675 O O . ARG A 1 85 ? -25.624 -12.078 50.471 1.00 76.06 85 ARG A O 1
ATOM 682 N N . LEU A 1 86 ? -23.781 -11.077 49.682 1.00 77.62 86 LEU A N 1
ATOM 683 C CA . LEU A 1 86 ? -23.022 -11.257 50.921 1.00 77.62 86 LEU A CA 1
ATOM 684 C C . LEU A 1 86 ? -23.621 -10.416 52.062 1.00 77.62 86 LEU A C 1
ATOM 686 O O . LEU A 1 86 ? -23.752 -10.912 53.178 1.00 77.62 86 LEU A O 1
ATOM 690 N N . ALA A 1 87 ? -24.041 -9.181 51.782 1.00 76.81 87 ALA A N 1
ATOM 691 C CA . ALA A 1 87 ? -24.697 -8.310 52.754 1.00 76.81 87 ALA A CA 1
ATOM 692 C C . ALA A 1 87 ? -26.072 -8.847 53.198 1.00 76.81 87 ALA A C 1
ATOM 694 O O . ALA A 1 87 ? -26.389 -8.840 54.388 1.00 76.81 87 ALA A O 1
ATOM 695 N N . GLU A 1 88 ? -26.874 -9.378 52.278 1.00 75.62 88 GLU A N 1
ATOM 696 C CA . GLU A 1 88 ? -28.158 -9.998 52.622 1.00 75.62 88 GLU A CA 1
ATOM 697 C C . GLU A 1 88 ? -27.978 -11.301 53.414 1.00 75.62 88 GLU A C 1
ATOM 699 O O . GLU A 1 88 ? -28.678 -11.530 54.400 1.00 75.62 88 GLU A O 1
ATOM 704 N N . THR A 1 89 ? -27.032 -12.155 53.012 1.00 76.31 89 THR A N 1
ATOM 705 C CA . THR A 1 89 ? -26.922 -13.520 53.556 1.00 76.31 89 THR A CA 1
ATOM 706 C C . THR A 1 89 ? -26.127 -13.569 54.862 1.00 76.31 89 THR A C 1
ATOM 708 O O . THR A 1 89 ? -26.577 -14.186 55.827 1.00 76.31 89 THR A O 1
ATOM 711 N N . GLU A 1 90 ? -24.969 -12.904 54.922 1.00 74.81 90 GLU A N 1
ATOM 712 C CA . GLU A 1 90 ? -24.084 -12.931 56.099 1.00 74.81 90 GLU A CA 1
ATOM 713 C C . GLU A 1 90 ? -24.434 -11.829 57.104 1.00 74.81 90 GLU A C 1
ATOM 715 O O . GLU A 1 90 ? -24.417 -12.058 58.313 1.00 74.81 90 GLU A O 1
ATOM 720 N N . LEU A 1 91 ? -24.790 -10.631 56.623 1.00 75.25 91 LEU A N 1
ATOM 721 C CA . LEU A 1 91 ? -25.102 -9.485 57.488 1.00 75.25 91 LEU A CA 1
ATOM 722 C C . LEU A 1 91 ? -26.606 -9.334 57.773 1.00 75.25 91 LEU A C 1
ATOM 724 O O . LEU A 1 91 ? -26.985 -8.445 58.536 1.00 75.25 91 LEU A O 1
ATOM 728 N N . LYS A 1 92 ? -27.465 -10.198 57.201 1.00 74.50 92 LYS A N 1
ATOM 729 C CA . LYS A 1 92 ? -28.939 -10.136 57.303 1.00 74.50 92 LYS A CA 1
ATOM 730 C C . LYS A 1 92 ? -29.508 -8.752 56.974 1.00 74.50 92 LYS A C 1
ATOM 732 O O . LYS A 1 92 ? -30.553 -8.370 57.507 1.00 74.50 92 LYS A O 1
ATOM 737 N N . MET A 1 93 ? -28.816 -7.985 56.128 1.00 72.06 93 MET A N 1
ATOM 738 C CA . MET A 1 93 ? -29.277 -6.657 55.746 1.00 72.06 93 MET A CA 1
ATOM 739 C C . MET A 1 93 ? -30.547 -6.801 54.909 1.00 72.06 93 MET A C 1
ATOM 741 O O . MET A 1 93 ? -30.541 -7.445 53.866 1.00 72.06 93 MET A O 1
ATOM 745 N N . GLN A 1 94 ? -31.647 -6.222 55.391 1.00 66.25 94 GLN A N 1
ATOM 746 C CA . GLN A 1 94 ? -32.890 -6.104 54.635 1.00 66.25 94 GLN A CA 1
ATOM 747 C C . GLN A 1 94 ? -32.946 -4.725 53.998 1.00 66.25 94 GLN A C 1
ATOM 749 O O . GLN A 1 94 ? -32.667 -3.721 54.658 1.00 66.25 94 GLN A O 1
ATOM 754 N N . ARG A 1 95 ? -33.333 -4.676 52.722 1.00 66.69 95 ARG A N 1
ATOM 755 C CA . ARG A 1 95 ? -33.563 -3.418 52.013 1.00 66.69 95 ARG A CA 1
ATOM 756 C C . ARG A 1 95 ? -34.620 -2.605 52.782 1.00 66.69 95 ARG A C 1
ATOM 758 O O . ARG A 1 95 ? -35.729 -3.112 52.968 1.00 66.69 95 ARG A O 1
ATOM 765 N N . PRO A 1 96 ? -34.304 -1.394 53.273 1.00 65.56 96 PRO A N 1
ATOM 766 C CA . PRO A 1 96 ? -35.261 -0.606 54.039 1.00 65.56 96 PRO A CA 1
ATOM 767 C C . PRO A 1 96 ? -36.462 -0.249 53.155 1.00 65.56 96 PRO A C 1
ATOM 769 O O . PRO A 1 96 ? -36.302 0.188 52.017 1.00 65.56 96 PRO A O 1
ATOM 772 N N . SER A 1 97 ? -37.675 -0.492 53.658 1.00 59.78 97 SER A N 1
ATOM 773 C CA . SER A 1 97 ? -38.911 -0.115 52.963 1.00 59.78 97 SER A CA 1
ATOM 774 C C . SER A 1 97 ? -39.152 1.391 53.082 1.00 59.78 97 SER A C 1
ATOM 776 O O . SER A 1 97 ? -38.702 2.000 54.051 1.00 59.78 97 SER A O 1
ATOM 778 N N . VAL A 1 98 ? -39.904 1.954 52.134 1.00 63.06 98 VAL A N 1
ATOM 779 C CA . VAL A 1 98 ? -40.162 3.399 51.953 1.00 63.06 98 VAL A CA 1
ATOM 780 C C . VAL A 1 98 ? -40.653 4.116 53.229 1.00 63.06 98 VAL A C 1
ATOM 782 O O . VAL A 1 98 ? -40.446 5.314 53.370 1.00 63.06 98 VAL A O 1
ATOM 785 N N . ASP A 1 99 ? -41.228 3.391 54.194 1.00 60.47 99 ASP A N 1
ATOM 786 C CA . ASP A 1 99 ? -41.669 3.931 55.494 1.00 60.47 99 ASP A CA 1
ATOM 787 C C . ASP A 1 99 ? -40.532 4.260 56.488 1.00 60.47 99 ASP A C 1
ATOM 789 O O . ASP A 1 99 ? -40.770 4.953 57.475 1.00 60.47 99 ASP A O 1
ATOM 793 N N . ASN A 1 100 ? -39.299 3.788 56.259 1.00 60.62 100 ASN A N 1
ATOM 794 C CA . ASN A 1 100 ? -38.162 3.954 57.183 1.00 60.62 100 ASN A CA 1
ATOM 795 C C . ASN A 1 100 ? -37.033 4.849 56.635 1.00 60.62 100 ASN A C 1
ATOM 797 O O . ASN A 1 100 ? -35.948 4.897 57.220 1.00 60.62 100 ASN A O 1
ATOM 801 N N . GLU A 1 101 ? -37.250 5.551 55.522 1.00 57.34 101 GLU A N 1
ATOM 802 C CA . GLU A 1 101 ? -36.243 6.437 54.931 1.00 57.34 101 GLU A CA 1
ATOM 803 C C . GLU A 1 101 ? -36.345 7.848 55.536 1.00 57.34 101 GLU A C 1
ATOM 805 O O . GLU A 1 101 ? -37.301 8.584 55.297 1.00 57.34 101 GLU A O 1
ATOM 810 N N . ILE A 1 102 ? -35.356 8.237 56.349 1.00 63.66 102 ILE A N 1
ATOM 811 C CA . ILE A 1 102 ? -35.256 9.595 56.900 1.00 63.66 102 ILE A CA 1
ATOM 812 C C . ILE A 1 102 ? -34.234 10.364 56.062 1.00 63.66 102 ILE A C 1
ATOM 814 O O . ILE A 1 102 ? -33.026 10.187 56.223 1.00 63.66 102 ILE A O 1
ATOM 818 N N . VAL A 1 103 ? -34.720 11.225 55.168 1.00 64.31 103 VAL A N 1
ATOM 819 C CA . VAL A 1 103 ? -33.873 12.157 54.414 1.00 64.31 103 VAL A CA 1
ATOM 820 C C . VAL A 1 103 ? -33.488 13.305 55.343 1.00 64.31 103 VAL A C 1
ATOM 822 O O . VAL A 1 103 ? -34.333 14.107 55.741 1.00 64.31 103 VAL A O 1
ATOM 825 N N . ILE A 1 104 ? -32.213 13.364 55.722 1.00 63.47 104 ILE A N 1
ATOM 826 C CA . ILE A 1 104 ? -31.666 14.465 56.517 1.00 63.47 104 ILE A CA 1
ATOM 827 C C . ILE A 1 104 ? -31.163 15.524 55.534 1.00 63.47 104 ILE A C 1
ATOM 829 O O . ILE A 1 104 ? -30.348 15.221 54.663 1.00 63.47 104 ILE A O 1
ATOM 833 N N . HIS A 1 105 ? -31.719 16.727 55.657 1.00 48.59 105 HIS A N 1
ATOM 834 C CA . HIS A 1 105 ? -31.511 17.856 54.756 1.00 48.59 105 HIS A CA 1
ATOM 835 C C . HIS A 1 105 ? -30.318 18.731 55.148 1.00 48.59 105 HIS A C 1
ATOM 837 O O . HIS A 1 105 ? -30.001 18.787 56.360 1.00 48.59 105 HIS A O 1
#

Sequence (105 aa):
MKPTESSMNLASLIGRDLVTVGLVPLILAFAILLSALSVVYVTHESRQLIAQQEKLLMQRENYDVEWRNQILEENSLAEHSRIERLAETELKMQRPSVDNEIVIH

pLDDT: mean 82.17, std 14.08, range [42.0, 98.0]

InterPro domains:
  IPR011922 Cell division protein FtsL [MF_00910] (21-104)
  IPR011922 Cell division protein FtsL [PF04999] (10-104)
  IPR011922 Cell division protein FtsL [PTHR37479] (7-104)
  IPR011922 Cell division protein FtsL [TIGR02209] (22-104)

Secondary structure (DSSP, 8-state):
-------S-HHHHHHHHHHHHHHHHHHHHHHHHHHHHHHHHHHHHHHHHHHHHHHHHHHHHHHHHHHHHHHHHHHHHHHHHHHHHHHHHTS-PPPPPGGG-----

Foldseek 3Di:
DDDDDDPDDPVVVVVVCCVVVVVVVVVVVVVVVVVVVVVVVVVVVVVVVVVVVVVVVVVVVVVVVVVVVVVVVVVVVVVVVVVVCCCCPVVVDDDDDPVPDDDDD